Protein 6OG0 (pdb70)

Solvent-accessible surface area: 6704 Å² total; per-residue (Å²): 145,48,102,76,8,77,71,132,32,3,102,110,39,88,90,68,0,35,75,80,71,123,15,66,85,85,41,50,86,74,13,163,133,122,85,31,40,150,50,87,48,0,30,35,9,7,33,16,5,4,51,71,2,90,1,8,61,61,125,73,0,17,54,35,71,27,1,4,102,2,3,15,75,89,103,88,58,122,88,0,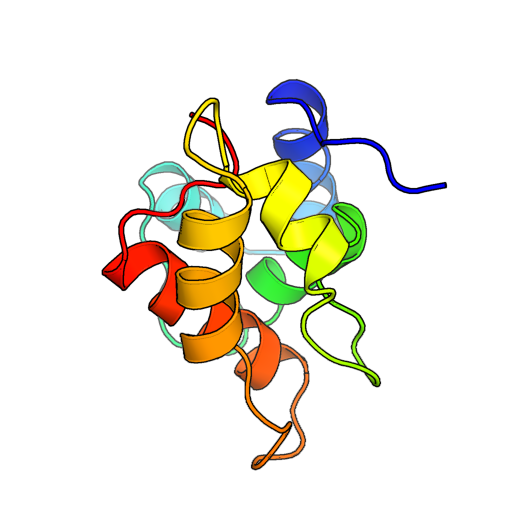69,91,44,0,94,174,10,46,65,160,46,104,76,130,47,21,16,57,13,2,11,77,5,9,91,35,6,40,104,60,135,10,37,19,57,108

Structure (mmCIF, N/CA/C/O backbone):
data_6OG0
#
_entry.id   6OG0
#
_cell.length_a   55.775
_cell.length_b   43.046
_cell.length_c   48.416
_cell.angle_alpha   90.00
_cell.angle_beta   91.73
_cell.angle_gamma   90.00
#
_symmetry.space_group_name_H-M   'C 1 2 1'
#
loop_
_entity.id
_entity.type
_entity.pdbx_description
1 polymer AAEL005772-PA
2 non-polymer 'CADMIUM ION'
3 non-polymer 'CHLORIDE ION'
4 water water
#
loop_
_atom_site.group_PDB
_atom_site.id
_atom_site.type_symbol
_atom_site.label_atom_id
_atom_site.label_alt_id
_atom_site.label_comp_id
_atom_site.label_asym_id
_atom_site.label_entity_id
_atom_site.label_seq_id
_atom_site.pdbx_PDB_ins_code
_atom_site.Cartn_x
_atom_site.Cartn_y
_atom_site.Cartn_z
_atom_site.occupancy
_atom_site.B_iso_or_equiv
_atom_site.auth_seq_id
_atom_site.auth_comp_id
_atom_site.auth_asym_id
_atom_site.auth_atom_id
_atom_site.pdbx_PDB_model_num
ATOM 1 N N . GLU A 1 2 ? 23.347 11.406 26.434 1.00 49.74 2 GLU A N 1
ATOM 2 C CA . GLU A 1 2 ? 21.918 11.101 26.110 1.00 49.44 2 GLU A CA 1
ATOM 3 C C . GLU A 1 2 ? 21.255 12.342 25.501 1.00 47.34 2 GLU A C 1
ATOM 4 O O . GLU A 1 2 ? 20.944 13.281 26.265 1.00 50.45 2 GLU A O 1
ATOM 6 N N . PHE A 1 3 ? 21.044 12.345 24.180 1.00 41.81 3 PHE A N 1
ATOM 7 C CA . PHE A 1 3 ? 20.299 13.410 23.458 1.00 36.94 3 PHE A CA 1
ATOM 8 C C . PHE A 1 3 ? 18.876 13.482 24.012 1.00 35.53 3 PHE A C 1
ATOM 9 O O . PHE A 1 3 ? 18.323 12.413 24.353 1.00 35.84 3 PHE A O 1
ATOM 17 N N . THR A 1 4 ? 18.327 14.700 24.106 1.00 35.62 4 THR A N 1
ATOM 18 C CA . THR A 1 4 ? 16.894 14.994 24.380 1.00 34.90 4 THR A CA 1
ATOM 19 C C . THR A 1 4 ? 16.427 16.088 23.413 1.00 34.29 4 THR A C 1
ATOM 20 O O . THR A 1 4 ? 17.196 17.051 23.193 1.00 31.58 4 THR A O 1
ATOM 24 N N . VAL A 1 5 ? 15.216 15.950 22.862 1.00 32.70 5 VAL A N 1
ATOM 25 C CA . VAL A 1 5 ? 14.622 16.919 21.893 1.00 32.41 5 VAL A CA 1
ATOM 26 C C . VAL A 1 5 ? 14.611 18.304 22.543 1.00 31.61 5 VAL A C 1
ATOM 27 O O . VAL A 1 5 ? 14.286 18.394 23.748 1.00 31.11 5 VAL A O 1
ATOM 31 N N . SER A 1 6 ? 14.936 19.338 21.763 1.00 29.29 6 SER A N 1
ATOM 32 C CA . SER A 1 6 ? 14.859 20.767 22.164 1.00 29.45 6 SER A CA 1
ATOM 33 C C . SER A 1 6 ? 13.410 21.251 22.089 1.00 29.60 6 SER A C 1
ATOM 34 O O . SER A 1 6 ? 12.760 21.019 21.046 1.00 28.51 6 SER A O 1
ATOM 37 N N . THR A 1 7 ? 12.946 21.929 23.145 1.00 28.44 7 THR A N 1
ATOM 38 C CA . THR A 1 7 ? 11.64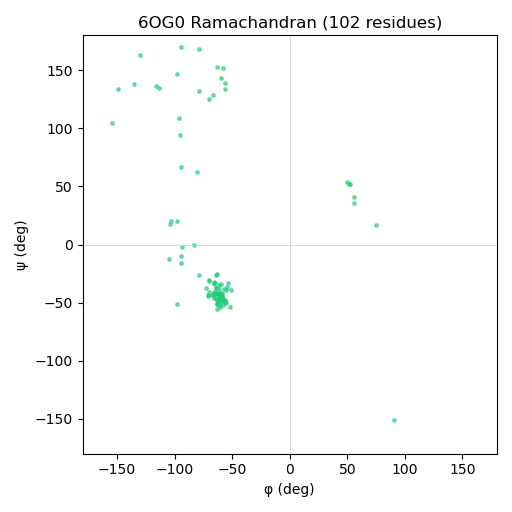0 22.635 23.197 1.00 28.63 7 THR A CA 1
ATOM 39 C C . THR A 1 7 ? 11.770 23.966 22.458 1.00 28.41 7 THR A C 1
ATOM 40 O O . THR A 1 7 ? 12.917 24.359 22.172 1.00 27.36 7 THR A O 1
ATOM 44 N N . THR A 1 8 ? 10.642 24.636 22.194 1.00 27.73 8 THR A N 1
ATOM 45 C CA . THR A 1 8 ? 10.577 26.030 21.683 1.00 28.46 8 THR A CA 1
ATOM 46 C C . THR A 1 8 ? 11.363 26.962 22.613 1.00 26.87 8 THR A C 1
ATOM 47 O O . THR A 1 8 ? 12.009 27.888 22.098 1.00 25.87 8 THR A O 1
ATOM 51 N N . GLU A 1 9 ? 11.278 26.742 23.930 1.00 24.64 9 GLU A N 1
ATOM 52 C CA . GLU A 1 9 ? 12.011 27.541 24.948 1.00 23.99 9 GLU A CA 1
ATOM 53 C C . GLU A 1 9 ? 13.513 27.271 24.834 1.00 23.46 9 GLU A C 1
ATOM 54 O O . GLU A 1 9 ? 14.278 28.239 24.931 1.00 23.26 9 GLU A O 1
ATOM 60 N N . ASP A 1 10 ? 13.917 26.008 24.674 1.00 23.15 10 ASP A N 1
ATOM 61 C CA . ASP A 1 10 ? 15.347 25.641 24.484 1.00 23.63 10 ASP A CA 1
ATOM 62 C C . ASP A 1 10 ? 15.889 26.421 23.276 1.00 22.83 10 ASP A C 1
ATOM 63 O O . ASP A 1 10 ? 16.963 27.039 23.416 1.00 21.29 10 ASP A O 1
ATOM 68 N N . LEU A 1 11 ? 15.161 26.427 22.148 1.00 21.90 11 LEU A N 1
ATOM 69 C CA . LEU A 1 11 ? 15.589 27.061 20.866 1.00 21.91 11 LEU A CA 1
ATOM 70 C C . LEU A 1 11 ? 15.699 28.583 21.024 1.00 22.76 11 LEU A C 1
ATOM 71 O O . LEU A 1 11 ? 16.712 29.147 20.562 1.00 21.14 11 LEU A O 1
ATOM 76 N N . GLN A 1 12 ? 14.707 29.232 21.643 1.00 23.04 12 GLN A N 1
ATOM 77 C CA . GLN A 1 12 ? 14.713 30.699 21.887 1.00 24.34 12 GLN A CA 1
ATOM 78 C C . GLN A 1 12 ? 15.983 31.097 22.656 1.00 22.02 12 GLN A C 1
ATOM 79 O O . GLN A 1 12 ? 16.603 32.108 22.296 1.00 21.86 12 GLN A O 1
ATOM 85 N N A ARG A 1 13 ? 16.340 30.319 23.681 0.50 21.89 13 ARG A N 1
ATOM 86 N N B ARG A 1 13 ? 16.345 30.322 23.681 0.50 22.71 13 ARG A N 1
ATOM 87 C CA A ARG A 1 13 ? 17.536 30.537 24.540 0.50 21.27 13 ARG A CA 1
ATOM 88 C CA B ARG A 1 13 ? 17.541 30.557 24.535 0.50 22.58 13 ARG A CA 1
ATOM 89 C C A ARG A 1 13 ? 18.807 30.393 23.693 0.50 20.13 13 ARG A C 1
ATOM 90 C C B ARG A 1 13 ? 18.812 30.397 23.689 0.50 20.83 13 ARG A C 1
ATOM 91 O O A ARG A 1 13 ? 19.667 31.288 23.763 0.50 19.22 13 ARG A O 1
ATOM 92 O O B ARG A 1 13 ? 19.679 31.285 23.759 0.50 19.83 13 ARG A O 1
ATOM 107 N N . TYR A 1 14 ? 18.913 29.313 22.915 1.00 19.41 14 TYR A N 1
ATOM 108 C CA . TYR A 1 14 ? 20.080 29.039 22.033 1.00 18.75 14 TYR A CA 1
ATOM 109 C C . TYR A 1 14 ? 20.267 30.195 21.044 1.00 18.42 14 TYR A C 1
ATOM 110 O O . TYR A 1 14 ? 21.414 30.630 20.848 1.00 17.00 14 TYR A O 1
ATOM 119 N N . ARG A 1 15 ? 19.184 30.699 20.441 1.00 19.59 15 ARG A N 1
ATOM 120 C CA . ARG A 1 15 ? 19.263 31.824 19.476 1.00 20.46 15 ARG A CA 1
ATOM 121 C C . ARG A 1 15 ? 19.832 33.048 20.197 1.00 20.38 15 ARG A C 1
ATOM 122 O O . ARG A 1 15 ? 20.707 33.717 19.623 1.00 18.73 15 ARG A O 1
ATOM 130 N N . THR A 1 16 ? 19.316 33.342 21.398 1.00 20.10 16 THR A N 1
ATOM 131 C CA . THR A 1 16 ? 19.750 34.485 22.240 1.00 20.71 16 THR A CA 1
ATOM 132 C C . THR A 1 16 ? 21.244 34.343 22.555 1.00 18.63 16 THR A C 1
ATOM 133 O O . THR A 1 16 ? 21.974 35.338 22.384 1.00 17.99 16 THR A O 1
ATOM 137 N N . GLU A 1 17 ? 21.662 33.151 22.987 1.00 18.59 17 GLU A N 1
ATOM 138 C CA . GLU A 1 17 ? 23.070 32.842 23.362 1.00 17.52 17 GLU A CA 1
ATOM 139 C C . GLU A 1 17 ? 23.967 33.043 22.135 1.00 16.27 17 GLU A C 1
ATOM 140 O O . GLU A 1 17 ? 25.040 33.653 22.284 1.00 15.57 17 GLU A O 1
ATOM 146 N N . CYS A 1 18 ? 23.545 32.558 20.962 1.00 15.21 18 CYS A N 1
ATOM 147 C CA . CYS A 1 18 ? 24.327 32.644 19.702 1.00 14.25 18 CYS A CA 1
ATOM 148 C C . CYS A 1 18 ? 24.444 34.114 19.262 1.00 14.72 18 CYS A C 1
ATOM 149 O O . CYS A 1 18 ? 25.549 34.522 18.883 1.00 13.88 18 CYS A O 1
ATOM 152 N N . VAL A 1 19 ? 23.363 34.899 19.342 1.00 15.11 19 VAL A N 1
ATOM 153 C CA . VAL A 1 19 ? 23.385 36.346 18.985 1.00 15.87 19 VAL A CA 1
ATOM 154 C C . VAL A 1 19 ? 24.437 37.048 19.850 1.00 15.53 19 VAL A C 1
ATOM 155 O O . VAL A 1 19 ? 25.244 37.806 19.295 1.00 16.15 19 VAL A O 1
ATOM 159 N N . SER A 1 20 ? 24.434 36.788 21.157 1.00 16.65 20 SER A N 1
ATOM 160 C CA . SER A 1 20 ? 25.386 37.379 22.138 1.00 17.23 20 SER A CA 1
ATOM 161 C C . SER A 1 20 ? 26.824 36.943 21.824 1.00 16.95 20 SER A C 1
ATOM 162 O O . SER A 1 20 ? 27.695 37.820 21.671 1.00 15.78 20 SER A O 1
ATOM 165 N N . SER A 1 21 ? 27.072 35.636 21.745 1.00 16.81 21 SER A N 1
ATOM 166 C CA . SER A 1 21 ? 28.440 35.063 21.666 1.00 17.39 21 SER A CA 1
ATOM 167 C C . SER A 1 21 ? 29.068 35.379 20.302 1.00 17.11 21 SER A C 1
ATOM 168 O O . SER A 1 21 ? 30.299 35.532 20.260 1.00 16.89 21 SER A O 1
ATOM 171 N N . LEU A 1 22 ? 28.274 35.491 19.231 1.00 16.46 22 LEU A N 1
ATOM 172 C CA . LEU A 1 22 ? 28.795 35.837 17.880 1.00 16.99 22 LEU A CA 1
ATOM 173 C C . LEU A 1 22 ? 28.713 37.351 17.647 1.00 17.80 22 LEU A C 1
ATOM 174 O O . LEU A 1 22 ? 29.153 37.795 16.575 1.00 17.41 22 LEU A O 1
ATOM 179 N N . ASN A 1 23 ? 28.183 38.118 18.605 1.00 18.99 23 ASN A N 1
ATOM 180 C CA . ASN A 1 23 ? 28.006 39.591 18.469 1.00 21.39 23 ASN A CA 1
ATOM 181 C C . ASN A 1 23 ? 27.270 39.882 17.152 1.00 21.57 23 ASN A C 1
ATOM 182 O O . ASN A 1 23 ? 27.774 40.692 16.332 1.00 20.92 23 ASN A O 1
ATOM 187 N N . ILE A 1 24 ? 26.126 39.225 16.946 1.00 20.66 24 ILE A N 1
ATOM 188 C CA . ILE A 1 24 ? 25.315 39.362 15.701 1.00 21.45 24 ILE A CA 1
ATOM 189 C C . ILE A 1 24 ? 24.693 40.755 15.706 1.00 21.74 24 ILE A C 1
ATOM 190 O O . ILE A 1 24 ? 24.032 41.111 16.674 1.00 21.85 24 ILE A O 1
ATOM 195 N N . PRO A 1 25 ? 24.889 41.579 14.650 1.00 22.75 25 PRO A N 1
ATOM 196 C CA . PRO A 1 25 ? 24.305 42.920 14.602 1.00 24.57 25 PRO A CA 1
ATOM 197 C C . PRO A 1 25 ? 22.769 42.899 14.591 1.00 24.55 25 PRO A C 1
ATOM 198 O O . PRO A 1 25 ? 22.179 41.943 14.124 1.00 23.01 25 PRO A O 1
ATOM 202 N N . ALA A 1 26 ? 22.171 43.974 15.104 1.00 26.05 26 ALA A N 1
ATOM 203 C CA . ALA A 1 26 ? 20.715 44.154 15.291 1.00 26.93 26 ALA A CA 1
ATOM 204 C C . ALA A 1 26 ? 19.954 43.845 13.996 1.00 26.68 26 ALA A C 1
ATOM 205 O O . ALA A 1 26 ? 18.873 43.233 14.093 1.00 27.07 26 ALA A O 1
ATOM 207 N N . ASP A 1 27 ? 20.490 44.239 12.837 1.00 28.02 27 ASP A N 1
ATOM 208 C CA . ASP A 1 27 ? 19.792 44.116 11.525 1.00 29.56 27 ASP A CA 1
ATOM 209 C C . ASP A 1 27 ? 19.694 42.638 11.120 1.00 28.41 27 ASP A C 1
ATOM 210 O O . ASP A 1 27 ? 18.705 42.275 10.469 1.00 26.69 27 ASP A O 1
ATOM 215 N N . TYR A 1 28 ? 20.670 41.810 11.500 1.00 25.86 28 TYR A N 1
ATOM 216 C CA . TYR A 1 28 ? 20.637 40.343 11.258 1.00 24.52 28 TYR A CA 1
ATOM 217 C C . TYR A 1 28 ? 19.587 39.699 12.169 1.00 23.44 28 TYR A C 1
ATOM 218 O O . TYR A 1 28 ? 18.814 38.859 11.676 1.00 24.15 28 TYR A O 1
ATOM 227 N N . VAL A 1 29 ? 19.538 40.096 13.443 1.00 23.64 29 VAL A N 1
ATOM 228 C CA . VAL A 1 29 ? 18.566 39.569 14.446 1.00 24.68 29 VAL A CA 1
ATOM 229 C C . VAL A 1 29 ? 17.140 39.796 13.925 1.00 25.71 29 VAL A C 1
ATOM 230 O O . VAL A 1 29 ? 16.293 38.903 14.115 1.00 25.16 29 VAL A O 1
ATOM 234 N N . GLU A 1 30 ? 16.883 40.939 13.278 1.00 26.93 30 GLU A N 1
ATOM 235 C CA . GLU A 1 30 ? 15.530 41.279 12.755 1.00 28.70 30 GLU A CA 1
ATOM 236 C C . GLU A 1 30 ? 15.241 40.412 11.520 1.00 27.19 30 GLU A C 1
ATOM 237 O O . GLU A 1 30 ? 14.092 39.956 11.381 1.00 27.67 30 GLU A O 1
ATOM 243 N N . LYS A 1 31 ? 16.245 40.152 10.681 1.00 25.53 31 LYS A N 1
ATOM 244 C CA . LYS A 1 31 ? 16.118 39.239 9.516 1.00 25.30 31 LYS A CA 1
ATOM 245 C C . LYS A 1 31 ? 15.750 37.840 10.021 1.00 24.67 31 LYS A C 1
ATOM 246 O O . LYS A 1 31 ? 14.758 37.283 9.530 1.00 24.90 31 LYS A O 1
ATOM 252 N N . PHE A 1 32 ? 16.511 37.300 10.978 1.00 23.19 32 PHE A N 1
ATOM 253 C CA . PHE A 1 32 ? 16.319 35.925 11.507 1.00 23.01 32 PHE A CA 1
ATOM 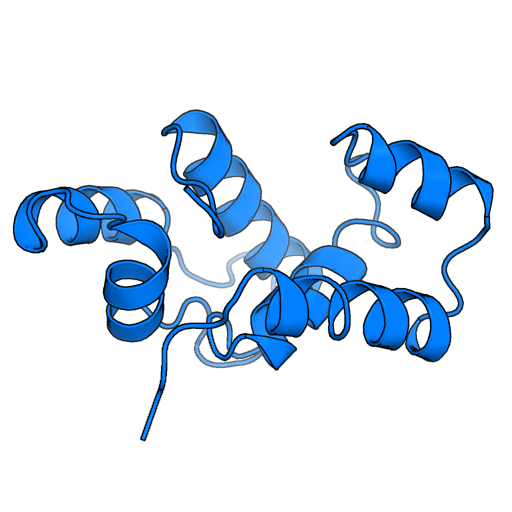254 C C . PHE A 1 32 ? 14.909 35.787 12.092 1.00 24.87 32 PHE A C 1
ATOM 255 O O . PHE A 1 32 ? 14.270 34.732 11.888 1.00 24.46 32 PHE A O 1
ATOM 263 N N . LYS A 1 33 ? 14.455 36.821 12.808 1.00 26.94 33 LYS A N 1
ATOM 264 C CA . LYS A 1 33 ? 13.118 36.879 13.457 1.00 30.30 33 LYS A CA 1
ATOM 265 C C . LYS A 1 33 ? 12.025 36.619 12.410 1.00 29.68 33 LYS A C 1
ATOM 266 O O . LYS A 1 33 ? 11.034 35.949 12.756 1.00 30.73 33 LYS A O 1
ATOM 272 N N . LYS A 1 34 ? 12.215 37.113 11.182 1.00 29.97 34 LYS A N 1
ATOM 273 C CA . LYS A 1 34 ? 11.263 36.994 10.044 1.00 32.37 34 LYS A CA 1
ATOM 274 C C . LYS A 1 34 ? 11.680 35.837 9.124 1.00 33.01 34 LYS A C 1
ATOM 275 O O . LYS A 1 34 ? 11.250 35.823 7.955 1.00 32.75 34 LYS A O 1
ATOM 281 N N . TRP A 1 35 ? 12.492 34.905 9.632 1.00 32.84 35 TRP A N 1
ATOM 282 C CA . TRP A 1 35 ? 12.994 33.710 8.899 1.00 33.31 35 TRP A CA 1
ATOM 283 C C . TRP A 1 35 ? 13.645 34.088 7.562 1.00 29.65 35 TRP A C 1
ATOM 284 O O . TRP A 1 35 ? 13.431 33.376 6.557 1.00 29.75 35 TRP A O 1
ATOM 295 N N A GLU A 1 36 ? 14.433 35.165 7.567 0.47 27.77 36 GLU A N 1
ATOM 296 N N B GLU A 1 36 ? 14.416 35.181 7.560 0.53 27.48 36 GLU A N 1
ATOM 297 C CA A GLU A 1 36 ? 15.309 35.583 6.442 0.47 26.51 36 GLU A CA 1
ATOM 298 C CA B GLU A 1 36 ? 15.314 35.604 6.451 0.53 26.10 36 GLU A CA 1
ATOM 299 C C A GLU A 1 36 ? 16.758 35.293 6.843 0.47 25.50 36 GLU A C 1
ATOM 300 C C B GLU A 1 36 ? 16.750 35.267 6.865 0.53 25.24 36 GLU A C 1
ATOM 301 O O A GLU A 1 36 ? 17.206 35.831 7.877 0.47 24.17 36 GLU A O 1
ATOM 302 O O B GLU A 1 36 ? 17.183 35.751 7.931 0.53 23.71 36 GLU A O 1
ATOM 313 N N . PHE A 1 37 ? 17.442 34.450 6.067 1.00 24.75 37 PHE A N 1
ATOM 314 C CA . PHE A 1 37 ? 18.815 33.962 6.365 1.00 24.22 37 PHE A CA 1
ATOM 315 C C . PHE A 1 37 ? 19.700 34.251 5.161 1.00 24.46 37 PHE A C 1
ATOM 316 O O . PHE A 1 37 ? 19.787 33.439 4.241 1.00 27.70 37 PHE A O 1
ATOM 324 N N . PRO A 1 38 ? 20.366 35.428 5.122 1.00 24.24 38 PRO A N 1
ATOM 325 C CA . PRO A 1 38 ? 21.288 35.761 4.037 1.00 23.65 38 PRO A CA 1
ATOM 326 C C . PRO A 1 38 ? 22.419 34.729 3.924 1.00 24.19 38 PRO A C 1
ATOM 327 O O . PRO A 1 38 ? 22.753 34.134 4.926 1.00 21.24 38 PRO A O 1
ATOM 331 N N . GLU A 1 39 ? 22.976 34.529 2.726 1.00 24.64 39 GLU A N 1
ATOM 332 C CA . GLU A 1 39 ? 24.036 33.506 2.506 1.00 25.56 39 GLU A CA 1
ATOM 333 C C . GLU A 1 39 ? 25.397 34.193 2.642 1.00 25.94 39 GLU A C 1
ATOM 334 O O . GLU A 1 39 ? 26.149 34.302 1.638 1.00 29.29 39 GLU A O 1
ATOM 340 N N . ASP A 1 40 ? 25.684 34.641 3.867 1.00 23.84 40 ASP A N 1
ATOM 341 C CA . ASP A 1 40 ? 26.980 35.231 4.282 1.00 22.45 40 ASP A CA 1
ATOM 342 C C . ASP A 1 40 ? 27.423 34.522 5.564 1.00 20.20 40 ASP A C 1
ATOM 343 O O . ASP A 1 40 ? 26.576 33.867 6.211 1.00 19.02 40 ASP A O 1
ATOM 348 N N . ASP A 1 41 ? 28.697 34.648 5.901 1.00 19.14 41 ASP A N 1
ATOM 349 C CA . ASP A 1 41 ? 29.332 33.924 7.032 1.00 19.07 41 ASP A CA 1
ATOM 350 C C . ASP A 1 41 ? 28.665 34.301 8.359 1.00 18.27 41 ASP A C 1
ATOM 351 O O . ASP A 1 41 ? 28.590 33.414 9.239 1.00 17.05 41 ASP A O 1
ATOM 356 N N . THR A 1 42 ? 28.220 35.555 8.517 1.00 17.99 42 THR A N 1
ATOM 357 C CA . THR A 1 42 ? 27.492 36.010 9.730 1.00 18.13 42 THR A CA 1
ATOM 358 C C . THR A 1 42 ? 26.336 35.035 9.976 1.00 16.37 42 THR A C 1
ATOM 359 O O . THR A 1 42 ? 26.277 34.451 11.062 1.00 15.06 42 THR A O 1
ATOM 363 N N . THR A 1 43 ? 25.492 34.822 8.970 1.00 15.72 43 THR A N 1
ATOM 364 C CA . THR A 1 43 ? 24.281 33.970 9.064 1.00 15.46 43 THR A CA 1
ATOM 365 C C . THR A 1 43 ? 24.670 32.493 9.203 1.00 14.33 43 THR A C 1
ATOM 366 O O . THR A 1 43 ? 24.096 31.793 10.049 1.00 13.37 43 THR A O 1
ATOM 370 N N A MET A 1 44 ? 25.598 32.025 8.366 0.50 13.90 44 MET A N 1
ATOM 371 N N B MET A 1 44 ? 25.610 32.024 8.384 0.50 13.89 44 MET A N 1
ATOM 372 C CA A MET A 1 44 ? 25.995 30.593 8.315 0.50 13.51 44 MET A CA 1
ATOM 373 C CA B MET A 1 44 ? 25.966 30.583 8.327 0.50 13.48 44 MET A CA 1
ATOM 374 C C A MET A 1 44 ? 26.558 30.159 9.676 0.50 12.86 44 MET A C 1
ATOM 375 C C B MET A 1 44 ? 26.585 30.139 9.662 0.50 12.86 44 MET A C 1
ATOM 376 O O A MET A 1 44 ? 26.142 29.098 10.172 0.50 12.29 44 MET A O 1
ATOM 377 O O B MET A 1 44 ? 26.220 29.049 10.138 0.50 12.30 44 MET A O 1
ATOM 386 N N . CYS A 1 45 ? 27.445 30.953 10.278 1.00 12.63 45 CYS A N 1
ATOM 387 C CA . CYS A 1 45 ? 28.040 30.630 11.603 1.00 12.89 45 CYS A CA 1
ATOM 388 C C . CYS A 1 45 ? 26.973 30.729 12.707 1.00 12.61 45 CYS A C 1
ATOM 389 O O . CYS A 1 45 ? 27.062 29.954 13.675 1.00 12.21 45 CYS A O 1
ATOM 392 N N . TYR A 1 46 ? 25.985 31.622 12.571 1.00 11.79 46 TYR A N 1
ATOM 393 C CA . TYR A 1 46 ? 24.827 31.706 13.501 1.00 12.32 46 TYR A CA 1
ATOM 394 C C . TYR A 1 46 ? 24.077 30.373 13.467 1.00 11.28 46 TYR A C 1
ATOM 395 O O . TYR A 1 46 ? 23.808 29.795 14.526 1.00 11.11 46 TYR A O 1
ATOM 404 N N . ILE A 1 47 ? 23.782 29.871 12.269 1.00 11.64 47 ILE A N 1
ATOM 405 C CA . ILE A 1 47 ? 23.025 28.596 12.106 1.00 11.97 47 ILE A CA 1
ATOM 406 C C . ILE A 1 47 ? 23.855 27.447 12.683 1.00 11.90 47 ILE A C 1
ATOM 407 O O . ILE A 1 47 ? 23.297 26.603 13.406 1.00 11.58 47 ILE A O 1
ATOM 412 N N . LYS A 1 48 ? 25.158 27.426 12.419 1.00 12.63 48 LYS A N 1
ATOM 413 C CA . LYS A 1 48 ? 26.048 26.387 13.001 1.00 12.80 48 LYS A CA 1
ATOM 414 C C . LYS A 1 48 ? 25.952 26.417 14.536 1.00 12.60 48 LYS A C 1
ATOM 415 O O . LYS A 1 48 ? 25.786 25.348 15.159 1.00 11.91 48 LYS A O 1
ATOM 421 N N . CYS A 1 49 ? 26.061 27.600 15.124 1.00 12.69 49 CYS A N 1
ATOM 422 C CA . CYS A 1 49 ? 26.005 27.821 16.592 1.00 13.63 49 CYS A CA 1
ATOM 423 C C . CYS A 1 49 ? 24.698 27.247 17.156 1.00 13.38 49 CYS A C 1
ATOM 424 O O . CYS A 1 49 ? 24.757 26.500 18.153 1.00 14.11 49 CYS A O 1
ATOM 427 N N . VAL A 1 50 ? 23.562 27.559 16.532 1.00 13.82 50 VAL A N 1
ATOM 428 C CA . VAL A 1 50 ? 22.218 27.093 16.993 1.00 13.80 50 VAL A CA 1
ATOM 429 C C . VAL A 1 50 ? 22.192 25.560 16.916 1.00 13.10 50 VAL A C 1
ATOM 430 O O . VAL A 1 50 ? 21.825 24.922 17.913 1.00 12.70 50 VAL A O 1
ATOM 434 N N . PHE A 1 51 ? 22.620 24.988 15.790 1.00 13.38 51 PHE A N 1
ATOM 435 C CA . PHE A 1 51 ? 22.624 23.525 15.547 1.00 13.96 51 PHE A CA 1
ATOM 436 C C . PHE A 1 51 ? 23.576 22.845 16.536 1.00 13.43 51 PHE A C 1
ATOM 437 O O . PHE A 1 51 ? 23.243 21.743 16.990 1.00 12.99 51 PHE A O 1
ATOM 445 N N . ASN A 1 52 ? 24.713 23.478 16.848 1.00 13.57 52 ASN A N 1
ATOM 446 C CA . ASN A 1 52 ? 25.689 22.974 17.851 1.00 13.86 52 ASN A CA 1
ATOM 447 C C . ASN A 1 52 ? 24.965 22.820 19.195 1.00 14.19 52 ASN A C 1
ATOM 448 O O . ASN A 1 52 ? 25.030 21.712 19.795 1.00 14.57 52 ASN A O 1
ATOM 453 N N . LYS A 1 53 ? 24.286 23.885 19.627 1.00 14.41 53 LYS A N 1
ATOM 454 C CA . LYS A 1 53 ? 23.622 23.979 20.956 1.00 15.90 53 LYS A CA 1
ATOM 455 C C . LYS A 1 53 ? 22.487 22.954 21.034 1.00 16.65 53 LYS A C 1
ATOM 456 O O . LYS A 1 53 ? 22.269 22.407 22.127 1.00 17.76 53 LYS A O 1
ATOM 462 N N . MET A 1 54 ? 21.822 22.671 19.913 1.00 16.99 54 MET A N 1
ATOM 463 C CA . MET A 1 54 ? 20.703 21.690 19.843 1.00 17.54 54 MET A CA 1
ATOM 464 C C . MET A 1 54 ? 21.217 20.254 19.699 1.00 18.11 54 MET A C 1
ATOM 465 O O . MET A 1 54 ? 20.357 19.345 19.617 1.00 17.70 54 MET A O 1
ATOM 470 N N . GLN A 1 55 ? 22.542 20.055 19.647 1.00 18.05 55 GLN A N 1
ATOM 471 C CA . GLN A 1 55 ? 23.219 18.749 19.411 1.00 19.51 55 GLN A CA 1
ATOM 472 C C . GLN A 1 55 ? 22.718 18.136 18.095 1.00 17.93 55 GLN A C 1
ATOM 473 O O . GLN A 1 55 ? 22.482 16.916 18.056 1.00 17.13 55 GLN A O 1
ATOM 479 N N . LEU A 1 56 ? 22.551 18.959 17.060 1.00 16.39 56 LEU A N 1
ATOM 480 C CA . LEU A 1 56 ? 22.117 18.498 15.719 1.00 14.72 56 LEU A CA 1
ATOM 481 C C . LEU A 1 56 ? 23.295 18.499 14.749 1.00 13.96 56 LEU A C 1
ATOM 482 O O . LEU A 1 56 ? 23.148 17.933 13.660 1.00 13.54 56 LEU A O 1
ATOM 487 N N . PHE A 1 57 ? 24.409 19.126 15.119 1.00 13.55 57 PHE A N 1
ATOM 488 C CA . PHE A 1 57 ? 25.578 19.304 14.228 1.00 13.55 57 PHE A CA 1
ATOM 489 C C . PHE A 1 57 ? 26.847 19.317 15.077 1.00 13.56 57 PHE A C 1
ATOM 490 O O . PHE A 1 57 ? 26.888 20.002 16.118 1.00 14.76 57 PHE A O 1
ATOM 498 N N . ASP A 1 58 ? 27.846 18.567 14.630 1.00 14.45 58 ASP A N 1
ATOM 499 C CA . ASP A 1 58 ? 29.213 18.571 15.200 1.00 15.28 58 ASP A CA 1
ATOM 500 C C . ASP A 1 58 ? 30.149 19.136 14.129 1.00 15.27 58 ASP A C 1
ATOM 501 O O . ASP A 1 58 ? 30.044 18.706 12.972 1.00 15.64 58 ASP A O 1
ATOM 506 N N . ASP A 1 59 ? 31.047 20.043 14.503 1.00 16.00 59 ASP A N 1
ATOM 507 C CA . ASP A 1 59 ? 31.919 20.759 13.537 1.00 16.01 59 ASP A CA 1
ATOM 508 C C . ASP A 1 59 ? 32.837 19.767 12.810 1.00 16.65 59 ASP A C 1
ATOM 509 O O . ASP A 1 59 ? 33.237 20.087 11.688 1.00 16.74 59 ASP A O 1
ATOM 514 N N . THR A 1 60 ? 33.153 18.608 13.402 1.00 17.19 60 THR A N 1
ATOM 515 C CA . THR A 1 60 ? 34.035 17.594 12.767 1.00 18.18 60 THR A CA 1
ATOM 516 C C . THR A 1 60 ? 33.190 16.501 12.110 1.00 17.44 60 THR A C 1
ATOM 517 O O . THR A 1 60 ? 33.438 16.237 10.924 1.00 17.87 60 THR A O 1
ATOM 521 N N . GLU A 1 61 ? 32.230 15.908 12.834 1.00 17.28 61 GLU A N 1
ATOM 522 C CA . GLU A 1 61 ? 31.399 14.765 12.347 1.00 17.17 61 GLU A CA 1
ATOM 523 C C . GLU A 1 61 ? 30.278 15.245 11.412 1.00 16.28 61 GLU A C 1
ATOM 524 O O . GLU A 1 61 ? 29.822 14.441 10.580 1.00 16.10 61 GLU A O 1
ATOM 526 N N . GLY A 1 62 ? 29.822 16.492 11.541 1.00 15.70 62 GLY A N 1
ATOM 527 C CA . GLY A 1 62 ? 28.756 17.052 10.688 1.00 15.07 62 GLY A CA 1
ATOM 528 C C . GLY A 1 62 ? 27.370 16.835 11.286 1.00 14.38 62 GLY A C 1
ATOM 529 O O . GLY A 1 62 ? 27.233 16.770 12.503 1.00 13.38 62 GLY A O 1
ATOM 530 N N . PRO A 1 63 ? 26.312 16.728 10.449 1.00 14.26 63 PRO A N 1
ATOM 531 C CA . PRO A 1 63 ? 24.955 16.480 10.935 1.00 14.77 63 PRO A CA 1
ATOM 532 C C . PRO A 1 63 ? 24.865 15.207 11.785 1.00 15.22 63 PRO A C 1
ATOM 533 O O . PRO A 1 63 ? 25.435 14.210 11.400 1.00 16.92 63 PRO A O 1
ATOM 537 N N . LEU A 1 64 ? 24.188 15.298 12.927 1.00 15.84 64 LEU A N 1
ATOM 538 C CA . LEU A 1 64 ? 23.979 14.166 13.866 1.00 16.21 64 LEU A CA 1
ATOM 539 C C . LEU A 1 64 ? 22.613 13.561 13.538 1.00 15.80 64 LEU A C 1
ATOM 540 O O . LEU A 1 64 ? 21.586 14.103 13.980 1.00 15.66 64 LEU A O 1
ATOM 545 N N . VAL A 1 65 ? 22.621 12.524 12.704 1.00 16.35 65 VAL A N 1
ATOM 546 C CA . VAL A 1 65 ? 21.431 12.080 11.924 1.00 16.12 65 VAL A CA 1
ATOM 547 C C . VAL A 1 65 ? 20.321 11.623 12.880 1.00 16.60 65 VAL A C 1
ATOM 548 O O . VAL A 1 65 ? 19.172 12.083 12.718 1.00 15.32 65 VAL A O 1
ATOM 552 N N . ASP A 1 66 ? 20.622 10.731 13.823 1.00 17.07 66 ASP A N 1
ATOM 553 C CA . ASP A 1 66 ? 19.568 10.194 14.728 1.00 17.60 66 ASP A CA 1
ATOM 554 C C . ASP A 1 66 ? 18.984 11.346 15.558 1.00 16.50 66 ASP A C 1
ATOM 555 O O . ASP A 1 66 ? 17.751 11.416 15.682 1.00 16.38 66 ASP A O 1
ATOM 560 N N . ASN A 1 67 ? 19.826 12.249 16.062 1.00 15.96 67 ASN A N 1
ATOM 561 C CA . ASN A 1 67 ? 19.378 13.438 16.834 1.00 15.61 67 ASN A CA 1
ATOM 562 C C . ASN A 1 67 ? 18.444 14.284 15.959 1.00 14.85 67 ASN A C 1
ATOM 563 O O . ASN A 1 67 ? 17.409 14.723 16.460 1.00 14.33 67 ASN A O 1
ATOM 568 N N . LEU A 1 68 ? 18.807 14.510 14.693 1.00 14.20 68 LEU A N 1
ATOM 569 C CA . LEU A 1 68 ? 17.970 15.275 13.737 1.00 14.23 68 LEU A CA 1
ATOM 570 C C . LEU A 1 68 ? 16.615 14.586 13.551 1.00 14.36 68 LEU A C 1
ATOM 571 O O . LEU A 1 68 ? 15.600 15.290 13.533 1.00 14.08 68 LEU A O 1
ATOM 576 N N . VAL A 1 69 ? 16.587 13.262 13.447 1.00 14.86 69 VAL A N 1
ATOM 577 C CA . VAL A 1 69 ? 15.304 12.534 13.218 1.00 15.53 69 VAL A CA 1
ATOM 578 C C . VAL A 1 69 ? 14.363 12.798 14.402 1.00 16.55 69 VAL A C 1
ATOM 579 O O . VAL A 1 69 ? 13.189 13.140 14.159 1.00 16.43 69 VAL A O 1
ATOM 583 N N . HIS A 1 70 ? 14.867 12.674 15.628 1.00 17.74 70 HIS A N 1
ATOM 584 C CA . HIS A 1 70 ? 14.090 12.869 16.881 1.00 19.47 70 HIS A CA 1
ATOM 585 C C . HIS A 1 70 ? 13.576 14.313 16.941 1.00 19.69 70 HIS A C 1
ATOM 586 O O . HIS A 1 70 ? 12.408 14.517 17.306 1.00 18.73 70 HIS A O 1
ATOM 593 N N . GLN A 1 71 ? 14.404 15.285 16.562 1.00 18.71 71 GLN A N 1
ATOM 594 C CA . GLN A 1 71 ? 14.042 16.725 16.630 1.00 18.91 71 GLN A CA 1
ATOM 595 C C . GLN A 1 71 ? 12.984 17.078 15.575 1.00 19.71 71 GLN A 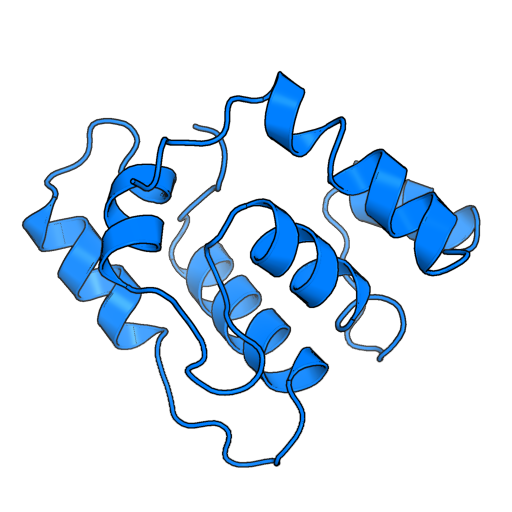C 1
ATOM 596 O O . GLN A 1 71 ? 12.040 17.819 15.925 1.00 18.27 71 GLN A O 1
ATOM 602 N N . LEU A 1 72 ? 13.151 16.593 14.338 1.00 20.43 72 LEU A N 1
ATOM 603 C CA . LEU A 1 72 ? 12.466 17.124 13.124 1.00 21.60 72 LEU A CA 1
ATOM 604 C C . LEU A 1 72 ? 11.182 16.355 12.813 1.00 23.26 72 LEU A C 1
ATOM 605 O O . LEU A 1 72 ? 10.395 16.866 11.981 1.00 24.69 72 LEU A O 1
ATOM 610 N N . ALA A 1 73 ? 10.988 15.171 13.398 1.00 23.35 73 ALA A N 1
ATOM 611 C CA . ALA A 1 73 ? 9.903 14.247 13.004 1.00 25.85 73 ALA A CA 1
ATOM 612 C C . ALA A 1 73 ? 8.557 14.934 13.266 1.00 26.96 73 ALA A C 1
ATOM 613 O O . ALA A 1 73 ? 7.733 15.009 12.324 1.00 27.53 73 ALA A O 1
ATOM 615 N N . HIS A 1 74 ? 8.368 15.482 14.469 1.00 27.03 74 HIS A N 1
ATOM 616 C CA . HIS A 1 74 ? 7.114 16.173 14.876 1.00 28.52 74 HIS A CA 1
ATOM 617 C C . HIS A 1 74 ? 5.908 15.283 14.544 1.00 26.28 74 HIS A C 1
ATOM 618 O O . HIS A 1 74 ? 5.009 15.759 13.830 1.00 28.76 74 HIS A O 1
ATOM 625 N N . GLY A 1 75 ? 5.901 14.036 15.016 1.00 25.00 75 GLY A N 1
ATOM 626 C CA . GLY A 1 75 ? 4.763 13.108 14.852 1.00 25.51 75 GLY A CA 1
ATOM 627 C C . GLY A 1 75 ? 4.643 12.537 13.441 1.00 25.48 75 GLY A C 1
ATOM 628 O O . GLY A 1 75 ? 3.572 11.996 13.109 1.00 29.42 75 GLY A O 1
ATOM 629 N N . ARG 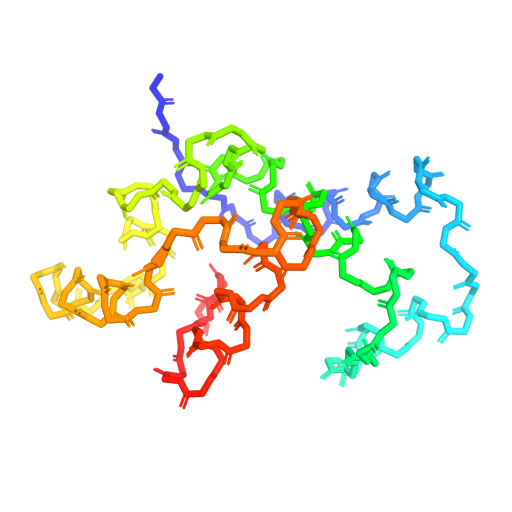A 1 76 ? 5.693 12.626 12.629 1.00 23.45 76 ARG A N 1
ATOM 630 C CA . ARG A 1 76 ? 5.758 11.945 11.310 1.00 23.02 76 ARG A CA 1
ATOM 631 C C . ARG A 1 76 ? 6.462 10.606 11.506 1.00 21.47 76 ARG A C 1
ATOM 632 O O . ARG A 1 76 ? 7.033 10.387 12.585 1.00 22.32 76 ARG A O 1
ATOM 640 N N . ASP A 1 77 ? 6.438 9.753 10.486 1.00 20.07 77 ASP A N 1
ATOM 641 C CA . ASP A 1 77 ? 7.048 8.401 10.538 1.00 18.98 77 ASP A CA 1
ATOM 642 C C . ASP A 1 77 ? 8.569 8.537 10.659 1.00 18.15 77 ASP A C 1
ATOM 643 O O . ASP A 1 77 ? 9.146 9.255 9.825 1.00 15.90 77 ASP A O 1
ATOM 648 N N . ALA A 1 78 ? 9.201 7.872 11.632 1.00 18.22 78 ALA A N 1
ATOM 649 C CA . ALA A 1 78 ? 10.640 8.057 11.953 1.00 20.02 78 ALA A CA 1
ATOM 650 C C . ALA A 1 78 ? 11.500 7.623 10.762 1.00 20.38 78 ALA A C 1
ATOM 651 O O . ALA A 1 78 ? 12.507 8.297 10.492 1.00 20.81 78 ALA A O 1
ATOM 653 N N . GLU A 1 79 ? 11.102 6.560 10.061 1.00 22.00 79 GLU A N 1
ATOM 654 C CA . GLU A 1 79 ? 11.869 6.012 8.905 1.00 23.06 79 GLU A CA 1
ATOM 655 C C . GLU A 1 79 ? 11.779 6.979 7.717 1.00 19.32 79 GLU A C 1
ATOM 656 O O . GLU A 1 79 ? 12.803 7.184 7.043 1.00 18.51 79 GLU A O 1
ATOM 662 N N . GLU A 1 80 ? 10.604 7.559 7.479 1.00 18.06 80 GLU A N 1
ATOM 663 C CA . GLU A 1 80 ? 10.388 8.569 6.410 1.00 17.33 80 GLU A CA 1
ATOM 664 C C . GLU A 1 80 ? 11.281 9.791 6.676 1.00 16.45 80 GLU A C 1
ATOM 665 O O . GLU A 1 80 ? 11.950 10.280 5.733 1.00 15.25 80 GLU A O 1
ATOM 671 N N . VAL A 1 81 ? 11.274 10.281 7.911 1.00 15.45 81 VAL A N 1
ATOM 672 C CA . VAL A 1 81 ? 12.060 11.483 8.303 1.00 15.13 81 VAL A CA 1
ATOM 673 C C . VAL A 1 81 ? 13.553 11.163 8.166 1.00 15.02 81 VAL A C 1
ATOM 674 O O . VAL A 1 81 ? 14.308 12.009 7.639 1.00 13.89 81 VAL A O 1
ATOM 678 N N . ARG A 1 82 ? 13.972 9.968 8.577 1.00 15.31 82 ARG A N 1
ATOM 679 C CA . ARG A 1 82 ? 15.391 9.544 8.474 1.00 16.80 82 ARG A CA 1
ATOM 680 C C . ARG A 1 82 ? 15.809 9.581 6.998 1.00 15.77 82 ARG A C 1
ATOM 681 O O . ARG A 1 82 ? 16.900 10.102 6.710 1.00 15.08 82 ARG A O 1
ATOM 689 N N . THR A 1 83 ? 14.973 9.061 6.091 1.00 15.54 83 THR A N 1
ATOM 690 C CA . THR A 1 83 ? 15.274 9.031 4.636 1.00 15.83 83 THR A CA 1
ATOM 691 C C . THR A 1 83 ? 15.479 10.471 4.148 1.00 16.31 83 THR A C 1
ATOM 692 O O . THR A 1 83 ? 16.451 10.717 3.397 1.00 15.69 83 THR A O 1
ATOM 696 N N . GLU A 1 84 ? 14.599 11.382 4.567 1.00 16.21 84 GLU A N 1
ATOM 697 C CA . GLU A 1 84 ? 14.647 12.821 4.190 1.00 17.16 84 GLU A CA 1
ATOM 698 C C . GLU A 1 84 ? 15.938 13.433 4.745 1.00 16.41 84 GLU A C 1
ATOM 699 O O . GLU A 1 84 ? 16.649 14.113 3.989 1.00 15.65 84 GLU A O 1
ATOM 705 N N . VAL A 1 85 ? 16.234 13.192 6.021 1.00 15.79 85 VAL A N 1
ATOM 706 C CA . VAL A 1 85 ? 17.445 13.757 6.681 1.00 16.44 85 VAL A CA 1
ATOM 707 C C . VAL A 1 85 ? 18.696 13.285 5.924 1.00 16.59 85 VAL A C 1
ATOM 708 O O . VAL A 1 85 ? 19.539 14.144 5.578 1.00 16.12 85 VAL A O 1
ATOM 712 N N . LEU A 1 86 ? 18.797 11.985 5.634 1.00 16.82 86 LEU A N 1
ATOM 713 C CA . LEU A 1 86 ? 20.005 11.393 4.996 1.00 17.99 86 LEU A CA 1
ATOM 714 C C . LEU A 1 86 ? 20.259 12.051 3.635 1.00 18.45 86 LEU A C 1
ATOM 715 O O . LEU A 1 86 ? 21.437 12.250 3.291 1.00 18.38 86 LEU A O 1
ATOM 720 N N . LYS A 1 87 ? 19.204 12.432 2.917 1.00 19.14 87 LYS A N 1
ATOM 721 C CA . LYS A 1 87 ? 19.318 13.091 1.591 1.00 21.08 87 LYS A CA 1
ATOM 722 C C . LYS A 1 87 ? 20.005 14.456 1.747 1.00 19.58 87 LYS A C 1
ATOM 723 O O . LYS A 1 87 ? 20.644 14.894 0.783 1.00 20.07 87 LYS A O 1
ATOM 729 N N . CYS A 1 88 ? 19.894 15.073 2.926 1.00 17.77 88 CYS A N 1
ATOM 730 C CA . CYS A 1 88 ? 20.430 16.419 3.256 1.00 17.86 88 CYS A CA 1
ATOM 731 C C . CYS A 1 88 ? 21.817 16.329 3.901 1.00 18.29 88 CYS A C 1
ATOM 732 O O . CYS A 1 88 ? 22.472 17.381 4.052 1.00 18.42 88 CYS A O 1
ATOM 735 N N . VAL A 1 89 ? 22.258 15.128 4.263 1.00 17.69 89 VAL A N 1
ATOM 736 C CA . VAL A 1 89 ? 23.568 14.914 4.936 1.00 18.30 89 VAL A CA 1
ATOM 737 C C . VAL A 1 89 ? 24.615 14.623 3.863 1.00 17.73 89 VAL A C 1
ATOM 738 O O . VAL A 1 89 ? 24.375 13.753 3.008 1.00 18.63 89 VAL A O 1
ATOM 742 N N A ASP A 1 90 ? 25.720 15.383 3.903 0.57 17.01 90 ASP A N 1
ATOM 743 N N B ASP A 1 90 ? 25.763 15.290 3.905 0.43 16.79 90 ASP A N 1
ATOM 744 C CA A ASP A 1 90 ? 26.859 15.301 2.947 0.57 16.90 90 ASP A CA 1
ATOM 745 C CA B ASP A 1 90 ? 26.910 14.893 3.050 0.43 16.43 90 ASP A CA 1
ATOM 746 C C A ASP A 1 90 ? 28.186 15.458 3.701 0.57 16.17 90 ASP A C 1
ATOM 747 C C B ASP A 1 90 ? 28.196 15.377 3.718 0.43 16.02 90 ASP A C 1
ATOM 748 O O A ASP A 1 90 ? 28.155 15.723 4.920 0.57 14.90 90 ASP A O 1
ATOM 749 O O B ASP A 1 90 ? 28.146 15.777 4.896 0.43 15.01 90 ASP A O 1
ATOM 758 N N . LYS A 1 91 ? 29.300 15.288 2.984 1.00 16.47 91 LYS A N 1
ATOM 759 C CA . LYS A 1 91 ? 30.672 15.494 3.496 1.00 16.68 91 LYS A CA 1
ATOM 760 C C . LYS A 1 91 ? 30.951 16.988 3.615 1.00 16.15 91 LYS A C 1
ATOM 761 O O . LYS A 1 91 ? 30.246 17.785 2.965 1.00 14.76 91 LYS A O 1
ATOM 767 N N . ASN A 1 92 ? 31.978 17.329 4.387 1.00 15.19 92 ASN A N 1
ATOM 768 C CA . ASN A 1 92 ? 32.453 18.725 4.578 1.00 15.70 92 ASN A CA 1
ATOM 769 C C . ASN A 1 92 ? 33.327 19.112 3.378 1.00 16.33 92 ASN A C 1
ATOM 770 O O . ASN A 1 92 ? 34.520 19.387 3.575 1.00 16.21 92 ASN A O 1
ATOM 775 N N . THR A 1 93 ? 32.763 19.138 2.171 1.00 17.14 93 THR A N 1
ATOM 776 C CA . THR A 1 93 ? 33.577 19.147 0.928 1.00 18.29 93 THR A CA 1
ATOM 777 C C . THR A 1 93 ? 34.366 20.458 0.831 1.00 17.95 93 THR A C 1
ATOM 778 O O . THR A 1 93 ? 35.493 20.398 0.318 1.00 19.59 93 THR A O 1
ATOM 782 N N . ASP A 1 94 ? 33.853 21.586 1.338 1.00 17.05 94 ASP A N 1
ATOM 783 C CA . ASP A 1 94 ? 34.597 22.874 1.263 1.00 17.15 94 ASP A CA 1
ATOM 784 C C . ASP A 1 94 ? 35.228 23.230 2.616 1.00 17.25 94 ASP A C 1
ATOM 785 O O . ASP A 1 94 ? 35.587 24.417 2.800 1.00 17.49 94 ASP A O 1
ATOM 790 N N . ASN A 1 95 ? 35.408 22.241 3.498 1.00 17.51 95 ASN A N 1
ATOM 791 C CA . ASN A 1 95 ? 36.259 22.336 4.712 1.00 17.94 95 ASN A CA 1
ATOM 792 C C . ASN A 1 95 ? 35.858 23.565 5.531 1.00 17.11 95 ASN A C 1
ATOM 793 O O . ASN A 1 95 ? 36.743 24.378 5.867 1.00 17.75 95 ASN A O 1
ATOM 798 N N . ASN A 1 96 ? 34.569 23.705 5.839 1.00 14.48 96 ASN A N 1
ATOM 799 C CA . ASN A 1 96 ? 34.044 24.927 6.499 1.00 13.47 96 ASN A CA 1
ATOM 800 C C . ASN A 1 96 ? 32.785 24.532 7.268 1.00 12.70 96 ASN A C 1
ATOM 801 O O . ASN A 1 96 ? 31.769 24.282 6.609 1.00 11.66 96 ASN A O 1
ATOM 806 N N . ALA A 1 97 ? 32.877 24.423 8.595 1.00 12.63 97 ALA A N 1
ATOM 807 C CA . ALA A 1 97 ? 31.775 23.894 9.434 1.00 12.36 97 ALA A CA 1
ATOM 808 C C . ALA A 1 97 ? 30.583 24.858 9.356 1.00 12.08 97 ALA A C 1
ATOM 809 O O . ALA A 1 97 ? 29.440 24.390 9.417 1.00 11.59 97 ALA A O 1
ATOM 811 N N . CYS A 1 98 ? 30.816 26.167 9.235 1.00 11.83 98 CYS A N 1
ATOM 812 C CA . CYS A 1 98 ? 29.706 27.143 9.063 1.00 12.14 98 CYS A CA 1
ATOM 813 C C . CYS A 1 98 ? 28.971 26.860 7.746 1.00 11.71 98 CYS A C 1
ATOM 814 O O . CYS A 1 98 ? 27.734 26.743 7.763 1.00 10.91 98 CYS A O 1
ATOM 817 N N . HIS A 1 99 ? 29.703 26.746 6.634 1.00 11.31 99 HIS A N 1
ATOM 818 C CA . HIS A 1 99 ? 29.116 26.465 5.299 1.00 11.33 99 HIS A CA 1
ATOM 819 C C . HIS A 1 99 ? 28.353 25.136 5.367 1.00 11.07 99 HIS A C 1
ATOM 820 O O . HIS A 1 99 ? 27.233 25.055 4.833 1.00 11.11 99 HIS A O 1
ATOM 827 N N . TRP A 1 100 ? 28.961 24.135 6.008 1.00 10.51 100 TRP A N 1
ATOM 828 C CA . TRP A 1 100 ? 28.440 22.748 6.127 1.00 10.77 100 TRP A CA 1
ATOM 829 C C . TRP A 1 100 ? 27.089 22.757 6.840 1.00 10.40 100 TRP A C 1
ATOM 830 O O . TRP A 1 100 ? 26.120 22.215 6.289 1.00 10.20 100 TRP A O 1
ATOM 841 N N . ALA A 1 101 ? 27.023 23.362 8.025 1.00 10.69 101 ALA A N 1
ATOM 842 C CA . ALA A 1 101 ? 25.803 23.388 8.863 1.00 10.86 101 ALA A CA 1
ATOM 843 C C . ALA A 1 101 ? 24.691 24.110 8.102 1.00 11.20 101 ALA A C 1
ATOM 844 O O . ALA A 1 101 ? 23.536 23.620 8.121 1.00 10.86 101 ALA A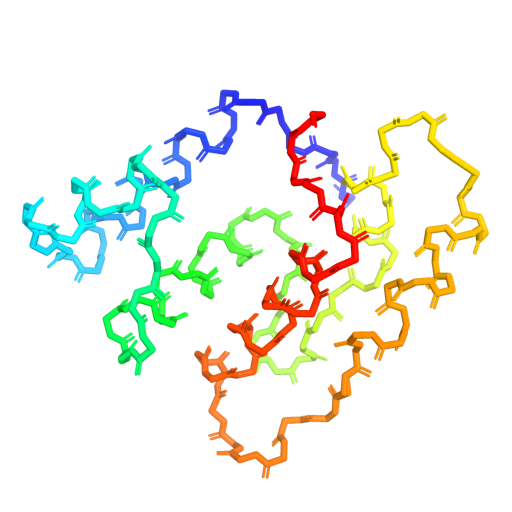 O 1
ATOM 846 N N . PHE A 1 102 ? 25.027 25.229 7.450 1.00 11.41 102 PHE A N 1
ATOM 847 C CA . PHE A 1 102 ? 24.051 26.055 6.699 1.00 12.03 102 PHE A CA 1
ATOM 848 C C . PHE A 1 102 ? 23.473 25.266 5.520 1.00 12.07 102 PHE A C 1
ATOM 849 O O . PHE A 1 102 ? 22.252 25.346 5.297 1.00 11.19 102 PHE A O 1
ATOM 857 N N . ARG A 1 103 ? 24.312 24.516 4.799 1.00 12.84 103 ARG A N 1
ATOM 858 C CA . ARG A 1 103 ? 23.901 23.713 3.616 1.00 14.11 103 ARG A CA 1
ATOM 859 C C . ARG A 1 103 ? 22.817 22.721 4.057 1.00 13.63 103 ARG A C 1
ATOM 860 O O . ARG A 1 103 ? 21.767 22.598 3.367 1.00 12.77 103 ARG A O 1
ATOM 868 N N . GLY A 1 104 ? 23.049 22.039 5.178 1.00 13.44 104 GLY A N 1
ATOM 869 C CA . GLY 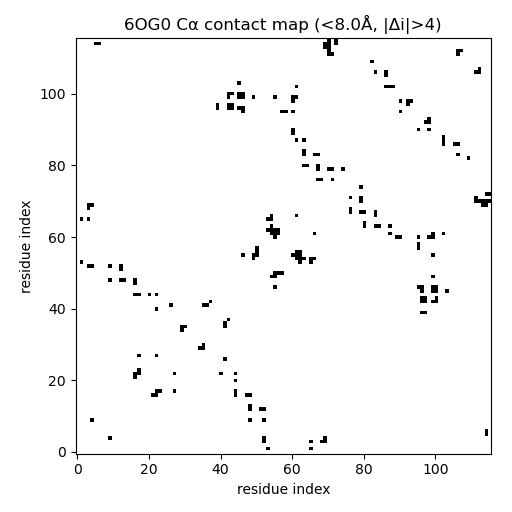A 1 104 ? 22.083 21.066 5.728 1.00 13.91 104 GLY A CA 1
ATOM 870 C C . GLY A 1 104 ? 20.770 21.753 6.054 1.00 14.00 104 GLY A C 1
ATOM 871 O O . GLY A 1 104 ? 19.697 21.235 5.661 1.00 13.84 104 GLY A O 1
ATOM 872 N N . PHE A 1 105 ? 20.854 22.902 6.726 1.00 15.09 105 PHE A N 1
ATOM 873 C CA . PHE A 1 105 ? 19.695 23.738 7.134 1.00 15.91 105 PHE A CA 1
ATOM 874 C C . PHE A 1 105 ? 18.865 24.109 5.904 1.00 16.11 105 PHE A C 1
ATOM 875 O O . PHE A 1 105 ? 17.638 23.919 5.931 1.00 16.24 105 PHE A O 1
ATOM 883 N N . LYS A 1 106 ? 19.510 24.602 4.844 1.00 16.20 106 LYS A N 1
ATOM 884 C CA . LYS A 1 106 ? 18.810 24.991 3.591 1.00 17.07 106 LYS A CA 1
ATOM 885 C C . LYS A 1 106 ? 18.128 23.757 2.985 1.00 17.22 106 LYS A C 1
ATOM 886 O O . LYS A 1 106 ? 17.001 23.899 2.479 1.00 16.90 106 LYS A O 1
ATOM 892 N N . CYS A 1 107 ? 18.763 22.587 3.056 1.00 17.22 107 CYS A N 1
ATOM 893 C CA . CYS A 1 107 ? 18.175 21.308 2.579 1.00 18.22 107 CYS A CA 1
ATOM 894 C C . CYS A 1 107 ? 16.954 20.959 3.449 1.00 18.58 107 CYS A C 1
ATOM 895 O O . CYS A 1 107 ? 15.897 20.634 2.876 1.00 18.86 107 CYS A O 1
ATOM 898 N N . PHE A 1 108 ? 17.055 21.056 4.776 1.00 19.69 108 PHE A N 1
ATOM 899 C CA . PHE A 1 108 ? 15.920 20.760 5.696 1.00 21.74 108 PHE A CA 1
ATOM 900 C C . PHE A 1 108 ? 14.734 21.674 5.347 1.00 23.72 108 PHE A C 1
ATOM 901 O O . PHE A 1 108 ? 13.597 21.165 5.200 1.00 24.38 108 PHE A O 1
ATOM 909 N N . GLN A 1 109 ? 14.987 22.977 5.197 1.00 25.17 109 GLN A N 1
ATOM 910 C CA . GLN A 1 109 ? 13.966 24.003 4.836 1.00 28.19 109 GLN A CA 1
ATOM 911 C C . GLN A 1 109 ? 13.257 23.626 3.530 1.00 28.37 109 GLN A C 1
ATOM 912 O O . GLN A 1 109 ? 12.013 23.668 3.507 1.00 27.42 109 GLN A O 1
ATOM 918 N N . LYS A 1 110 ? 14.029 23.302 2.487 1.00 28.87 110 LYS A N 1
ATOM 919 C CA . LYS A 1 110 ? 13.522 22.925 1.140 1.00 30.32 110 LYS A CA 1
ATOM 920 C C . LYS A 1 110 ? 12.511 21.780 1.284 1.00 31.33 110 LYS A C 1
ATOM 921 O O . LYS A 1 110 ? 11.548 21.741 0.494 1.00 30.00 110 LYS A O 1
ATOM 924 N N . ASN A 1 111 ? 12.724 20.898 2.266 1.00 32.88 111 ASN A N 1
ATOM 925 C CA . ASN A 1 111 ? 11.937 19.653 2.475 1.00 34.97 111 ASN A CA 1
ATOM 926 C C . ASN A 1 111 ? 10.961 19.828 3.645 1.00 33.73 111 ASN A C 1
ATOM 927 O O . ASN A 1 111 ? 10.481 18.801 4.166 1.00 33.09 111 ASN A O 1
ATOM 932 N N . ASN A 1 112 ? 10.688 21.078 4.036 1.00 35.14 112 ASN A N 1
ATOM 933 C CA . ASN A 1 112 ? 9.658 21.467 5.036 1.00 35.54 112 ASN A CA 1
ATOM 934 C C . ASN A 1 112 ? 9.897 20.741 6.367 1.00 33.56 112 ASN A C 1
ATOM 935 O O . ASN A 1 112 ? 8.897 20.378 7.018 1.00 33.82 112 ASN A O 1
ATOM 940 N N . LEU A 1 113 ? 11.160 20.526 6.750 1.00 31.59 113 LEU A N 1
ATOM 941 C CA . LEU A 1 113 ? 11.537 19.988 8.086 1.00 32.46 113 LEU A CA 1
ATOM 942 C C . LEU A 1 113 ? 11.875 21.181 8.986 1.00 33.46 113 LEU A C 1
ATOM 943 O O . LEU A 1 113 ? 12.899 21.847 8.715 1.00 32.26 113 LEU A O 1
ATOM 948 N N . SER A 1 114 ? 11.009 21.467 9.967 1.00 35.24 114 SER A N 1
ATOM 949 C CA . SER A 1 114 ? 11.164 22.548 10.978 1.00 35.77 114 SER A CA 1
ATOM 950 C C . SER A 1 114 ? 11.724 21.964 12.277 1.00 35.20 114 SER A C 1
ATOM 951 O O . SER A 1 114 ? 11.385 20.817 12.602 1.00 33.98 114 SER A O 1
ATOM 954 N N . LEU A 1 115 ? 12.528 22.746 13.002 1.00 35.90 115 LEU A N 1
ATOM 955 C CA . LEU A 1 115 ? 13.091 22.368 14.328 1.00 35.19 115 LEU A CA 1
ATOM 956 C C . LEU A 1 115 ? 11.946 22.248 15.344 1.00 36.47 115 LEU A C 1
ATOM 957 O O . LEU A 1 115 ? 11.992 21.322 16.180 1.00 34.67 115 LEU A O 1
ATOM 962 N N . ILE A 1 116 ? 10.988 23.182 15.269 1.00 38.05 116 ILE A N 1
ATOM 963 C CA . ILE A 1 116 ? 9.730 23.238 16.073 1.00 40.47 116 ILE A CA 1
ATOM 964 C C . ILE A 1 116 ? 8.550 23.095 15.106 1.00 42.25 116 ILE A C 1
ATOM 965 O O . ILE A 1 116 ? 8.586 23.761 14.049 1.00 41.56 116 ILE A O 1
ATOM 970 N N . LYS A 1 117 ? 7.551 22.279 15.472 1.00 45.19 117 LYS A N 1
ATOM 971 C CA . LYS A 1 117 ? 6.376 21.901 14.632 1.00 47.04 117 LYS A CA 1
ATOM 972 C C . LYS A 1 117 ? 5.963 23.076 13.737 1.00 49.36 117 LYS A C 1
ATOM 973 O O . LYS A 1 117 ? 6.258 23.089 12.539 1.00 50.95 117 LYS A O 1
#

Organism: Aedes aegypti (NCBI:txid7159)

B-factor: mean 23.34, std 9.6, range [10.2, 127.65]

InterPro domains:
  IPR006170 Pheromone/general odorant binding protein [PF01395] (16-126)
  IPR006170 Pheromone/general odorant binding protein [SM00708] (29-127)
  IPR036728 Pheromone/general odorant binding protein superfamily [G3DSA:1.10.238.20] (17-136)
  IPR036728 Pheromone/general odorant binding protein superfamily [SSF47565] (16-131)

Radius of gyration: 13.51 Å; Cα contacts (8 Å, |Δi|>4): 127; chains: 1; bounding box: 32×38×25 Å

Foldseek 3Di:
DADQADPVLLVVQLVVLCVVLVQDPVVVVCVVVVHQDPDLSRLVSLLSSCVSNVQADLQVGGPQLSLLNQQCQPNDSVVSSVQLVVLDDDPVVSGSSNRSV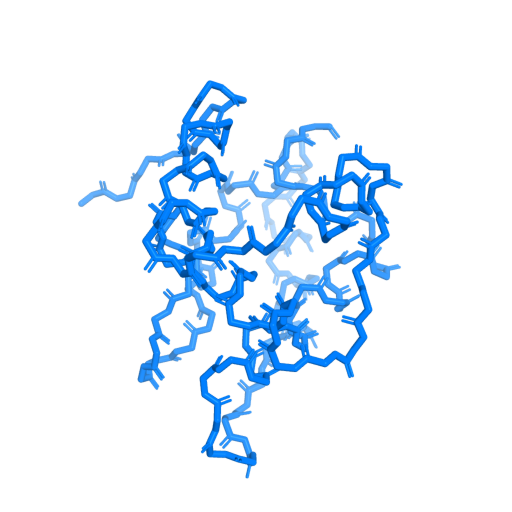SSVVSCVVVVGDSHD

GO terms:
  GO:0008289 lipid binding (F, EXP)

Secondary structure (DSSP, 8-state):
---PPPHHHHHHHHHHHHHHTT--HHHHHHHHTT---SSHHHHHHHHHHHHHTTSEETTTEE-HHHHHHHH-SSS-HHHHHHHHHHH----TTS-HHHHHHHHHHHHHHTT--S--

Nearest PDB structures (foldseek):
  6opb-assembly3_B  TM=9.832E-01  e=4.334E-17  Aedes aegypti
  8by4-assembly1_A  TM=9.801E-01  e=2.946E-16  Aedes albopictus
  6oii-assembly1_A  TM=9.675E-01  e=6.546E-16  Aedes aegypti
  3cz2-assembly1_A  TM=7.507E-01  e=2.344E-03  Apis mellifera
  6qq4-assembly2_B  TM=6.598E-01  e=3.991E-03  Drosophila melanogaster

Sequence (116 aa):
EFTVSTTEDLQRRYRTECVSSLNIPADYVEKFKKWEEFPEDDTTMMCYIKCVFNKMQLFDDTEGPLVDNLVHQLAHGRDAEEVRTEVLKCVDDKNTDNNACHWAFRGFKCFQKNNLSLIK